Protein AF-A0A367M0U6-F1 (afdb_monomer_lite)

Structure (mmCIF, N/CA/C/O backbone):
data_AF-A0A367M0U6-F1
#
_entry.id   AF-A0A367M0U6-F1
#
loop_
_atom_site.group_PDB
_atom_site.id
_atom_site.type_symbol
_atom_site.label_atom_id
_atom_site.label_alt_id
_atom_site.label_comp_id
_atom_site.label_asym_id
_atom_site.label_entity_id
_atom_site.label_seq_id
_atom_site.pdbx_PDB_ins_code
_atom_site.Cartn_x
_atom_site.Cartn_y
_atom_site.Cartn_z
_atom_site.occupancy
_atom_site.B_iso_or_equiv
_atom_site.auth_seq_id
_atom_site.auth_comp_id
_atom_site.auth_asym_id
_atom_site.auth_atom_id
_atom_site.pdbx_PDB_model_num
ATOM 1 N N . LEU A 1 1 ? -11.836 6.343 -0.608 1.00 80.12 1 LEU A N 1
ATOM 2 C CA . LEU A 1 1 ? -11.224 7.678 -0.402 1.00 80.12 1 LEU A CA 1
ATOM 3 C C . LEU A 1 1 ? -10.067 7.794 -1.376 1.00 80.12 1 LEU A C 1
ATOM 5 O O . LEU A 1 1 ? -9.239 6.898 -1.371 1.00 80.12 1 LEU A O 1
ATOM 9 N N . THR A 1 2 ? -10.002 8.856 -2.175 1.00 78.88 2 THR A N 1
ATOM 10 C CA . THR A 1 2 ? -8.833 9.136 -3.022 1.00 78.88 2 THR A CA 1
ATOM 11 C C . THR A 1 2 ? -8.035 10.260 -2.378 1.00 78.88 2 THR A C 1
ATOM 13 O O . THR A 1 2 ? -8.605 11.296 -2.038 1.00 78.88 2 THR A O 1
ATOM 16 N N . LEU A 1 3 ? -6.738 10.048 -2.164 1.00 77.19 3 LEU A N 1
ATOM 17 C CA . LEU A 1 3 ? -5.858 11.044 -1.553 1.00 77.19 3 LEU A CA 1
ATOM 18 C C . LEU A 1 3 ? -5.283 11.968 -2.630 1.00 77.19 3 LEU A C 1
ATOM 20 O O . LEU A 1 3 ? -4.861 11.506 -3.688 1.00 77.19 3 LEU A O 1
ATOM 24 N N . ALA A 1 4 ? -5.250 13.271 -2.353 1.00 71.94 4 ALA A N 1
ATOM 25 C CA . ALA A 1 4 ? -4.574 14.235 -3.216 1.00 71.94 4 ALA A CA 1
ATOM 26 C C . ALA A 1 4 ? -3.046 14.047 -3.169 1.00 71.94 4 ALA A C 1
ATOM 28 O O . ALA A 1 4 ? -2.492 13.545 -2.186 1.00 71.94 4 ALA A O 1
ATOM 29 N N . GLN A 1 5 ? -2.353 14.492 -4.218 1.00 54.16 5 GLN A N 1
ATOM 30 C CA . GLN A 1 5 ? -0.891 14.463 -4.284 1.00 54.16 5 GLN A CA 1
ATOM 31 C C . GLN A 1 5 ? -0.285 15.235 -3.094 1.00 54.16 5 GLN A C 1
ATOM 33 O O . GLN A 1 5 ? -0.668 16.371 -2.826 1.00 54.16 5 GLN A O 1
ATOM 38 N N . GLY A 1 6 ? 0.618 14.595 -2.339 1.00 60.50 6 GLY A N 1
ATOM 39 C CA . GLY A 1 6 ? 1.203 15.139 -1.101 1.00 60.50 6 GLY A CA 1
ATOM 40 C C . GLY A 1 6 ? 0.463 14.773 0.197 1.00 60.50 6 GLY A C 1
ATOM 41 O O . GLY A 1 6 ? 1.012 14.959 1.283 1.00 60.50 6 GLY A O 1
ATOM 42 N N . ALA A 1 7 ? -0.739 14.189 0.116 1.00 63.25 7 ALA A N 1
ATOM 43 C CA . ALA A 1 7 ? -1.471 13.656 1.273 1.00 63.25 7 ALA A CA 1
ATOM 44 C C . ALA A 1 7 ? -1.202 12.159 1.531 1.00 63.25 7 ALA A C 1
ATOM 46 O O . ALA A 1 7 ? -1.729 11.593 2.482 1.00 63.25 7 ALA A O 1
ATOM 47 N N . ASN A 1 8 ? -0.362 11.525 0.710 1.00 70.00 8 ASN A N 1
ATOM 48 C CA . ASN A 1 8 ? 0.095 10.139 0.857 1.00 70.00 8 ASN A CA 1
ATOM 49 C C . ASN A 1 8 ? 1.238 9.968 1.879 1.00 70.00 8 ASN A C 1
ATOM 51 O O . ASN A 1 8 ? 1.698 8.853 2.108 1.00 70.00 8 ASN A O 1
ATOM 55 N N . GLY A 1 9 ? 1.713 11.056 2.494 1.00 76.56 9 GLY A N 1
ATOM 56 C CA . GLY A 1 9 ? 2.756 10.992 3.515 1.00 76.56 9 GLY A CA 1
ATOM 57 C C . GLY A 1 9 ? 2.322 10.180 4.740 1.00 76.56 9 GLY A C 1
ATOM 58 O O . GLY A 1 9 ? 1.144 10.153 5.099 1.00 76.56 9 GLY A O 1
ATOM 59 N N . ALA A 1 10 ? 3.287 9.541 5.409 1.00 76.44 10 ALA A N 1
ATOM 60 C CA . ALA A 1 10 ? 3.043 8.588 6.496 1.00 76.44 10 ALA A CA 1
ATOM 61 C C . ALA A 1 10 ? 2.227 9.150 7.675 1.00 76.44 10 ALA A C 1
ATOM 63 O O . ALA A 1 10 ? 1.663 8.372 8.430 1.00 76.44 10 ALA A O 1
ATOM 64 N N . LYS A 1 11 ? 2.150 10.476 7.847 1.00 82.06 11 LYS A N 1
ATOM 65 C CA . LYS A 1 11 ? 1.339 11.137 8.889 1.00 82.06 11 LYS A CA 1
ATOM 66 C C . LYS A 1 11 ? 0.023 11.706 8.357 1.00 82.06 11 LYS A C 1
ATOM 68 O O . LYS A 1 11 ? -0.912 11.922 9.121 1.00 82.06 11 LYS A O 1
ATOM 73 N N . GLN A 1 12 ? -0.036 11.978 7.059 1.00 83.69 12 GLN A N 1
ATOM 74 C CA . GLN A 1 12 ? -1.129 12.664 6.386 1.00 83.69 12 GLN A CA 1
ATOM 75 C C . GLN A 1 12 ? -2.195 11.677 5.914 1.00 83.69 12 GLN A C 1
ATOM 77 O O . GLN A 1 12 ? -3.384 11.928 6.115 1.00 83.69 12 GLN A O 1
ATOM 82 N N . TRP A 1 13 ? -1.786 10.536 5.353 1.00 85.44 13 TRP A N 1
ATOM 83 C CA . TRP A 1 13 ? -2.733 9.538 4.865 1.00 85.44 13 TRP A CA 1
ATOM 84 C C . TRP A 1 13 ? -3.561 8.909 6.000 1.00 85.44 13 TRP A C 1
ATOM 86 O O . TRP A 1 13 ? -4.778 8.800 5.816 1.00 85.44 13 TRP A O 1
ATOM 96 N N . PRO A 1 14 ? -2.997 8.574 7.190 1.00 90.62 14 PRO A N 1
ATOM 97 C CA . PRO A 1 14 ? -3.795 7.998 8.271 1.00 90.62 14 PRO A CA 1
ATOM 98 C C . PRO A 1 14 ? -4.797 9.010 8.822 1.00 90.62 14 PRO A C 1
ATOM 100 O O . PRO A 1 14 ? -5.935 8.651 9.112 1.00 90.62 14 PRO A O 1
ATOM 103 N N . LEU A 1 15 ? -4.400 10.286 8.909 1.00 89.81 15 LEU A N 1
ATOM 104 C CA . LEU A 1 15 ? -5.288 11.373 9.315 1.00 89.81 15 LEU A CA 1
ATOM 105 C C . LEU A 1 15 ? -6.465 11.519 8.343 1.00 89.81 15 LEU A C 1
ATOM 107 O O . LEU A 1 15 ? -7.614 11.560 8.781 1.00 89.81 15 LEU A O 1
ATOM 111 N N . ALA A 1 16 ? -6.193 11.574 7.038 1.00 90.88 16 ALA A N 1
ATOM 112 C CA . ALA A 1 16 ? -7.226 11.727 6.017 1.00 90.88 16 ALA A CA 1
ATOM 113 C C . ALA A 1 16 ? -8.194 10.531 5.996 1.00 90.88 16 ALA A C 1
ATOM 115 O O . ALA A 1 16 ? -9.411 10.719 5.923 1.00 90.88 16 ALA A O 1
ATOM 116 N N . LEU A 1 17 ? -7.668 9.306 6.120 1.00 92.00 17 LEU A N 1
ATOM 117 C CA . LEU A 1 17 ? -8.486 8.102 6.250 1.00 92.00 17 LEU A CA 1
ATOM 118 C C . LEU A 1 17 ? -9.376 8.173 7.494 1.00 92.00 17 LEU A C 1
ATOM 120 O O . LEU A 1 17 ? -10.584 7.963 7.394 1.00 92.00 17 LEU A O 1
ATOM 124 N N . ALA A 1 18 ? -8.796 8.503 8.648 1.00 94.94 18 ALA A N 1
ATOM 125 C CA . ALA A 1 18 ? -9.512 8.561 9.914 1.00 94.94 18 ALA A CA 1
ATOM 126 C C . ALA A 1 18 ? -10.632 9.607 9.902 1.00 94.94 18 ALA A C 1
ATOM 128 O O . ALA A 1 18 ? -11.750 9.321 10.330 1.00 94.94 18 ALA A O 1
ATOM 129 N N . GLN A 1 19 ? -10.371 10.791 9.346 1.00 94.19 19 GLN A N 1
ATOM 130 C CA . GLN A 1 19 ? -11.389 11.825 9.163 1.00 94.19 19 GLN A CA 1
ATOM 131 C C . GLN A 1 19 ? -12.532 11.338 8.273 1.00 94.19 19 GLN A C 1
ATOM 133 O O . GLN A 1 19 ? -13.695 11.518 8.632 1.00 94.19 19 GLN A O 1
ATOM 138 N N . LYS A 1 20 ? -12.220 10.686 7.147 1.00 93.88 20 LYS A N 1
ATOM 139 C CA . LYS A 1 20 ? -13.248 10.195 6.226 1.00 93.88 20 LYS A CA 1
ATOM 140 C C . LYS A 1 20 ? -14.099 9.090 6.850 1.00 93.88 20 LYS A C 1
ATOM 142 O O . LYS A 1 20 ? -15.321 9.148 6.768 1.00 93.88 20 LYS A O 1
ATOM 147 N N . VAL A 1 21 ? -13.471 8.124 7.523 1.00 94.19 21 VAL A N 1
ATOM 148 C CA . VAL A 1 21 ? -14.187 7.051 8.228 1.00 94.19 21 VAL A CA 1
ATOM 149 C C . VAL A 1 21 ? -15.064 7.621 9.341 1.00 94.19 21 VAL A C 1
ATOM 151 O O . VAL A 1 21 ? -16.222 7.235 9.434 1.00 94.19 21 VAL A O 1
ATOM 154 N N . ASN A 1 22 ? -14.569 8.572 10.137 1.00 94.19 22 ASN A N 1
ATOM 155 C CA . ASN A 1 22 ? -15.349 9.177 11.224 1.00 94.19 22 ASN A CA 1
ATOM 156 C C . ASN A 1 22 ? -16.542 10.009 10.737 1.00 94.19 22 ASN A C 1
ATOM 158 O O . ASN A 1 22 ? -17.491 10.186 11.495 1.00 94.19 22 ASN A O 1
ATOM 162 N N . GLN A 1 23 ? -16.482 10.541 9.514 1.00 93.81 23 GLN A N 1
ATOM 163 C CA . GLN A 1 23 ? -17.585 11.278 8.893 1.00 93.81 23 GLN A CA 1
ATOM 164 C C . GLN A 1 23 ? -18.650 10.346 8.307 1.00 93.81 23 GLN A C 1
ATOM 166 O O . GLN A 1 23 ? -19.838 10.630 8.430 1.00 93.81 23 GLN A O 1
ATOM 171 N N . ASP A 1 24 ? -18.228 9.252 7.670 1.00 93.62 24 ASP A N 1
ATOM 172 C CA . ASP A 1 24 ? -19.126 8.396 6.890 1.00 93.62 24 ASP A CA 1
ATOM 173 C C . ASP A 1 24 ? -19.654 7.186 7.683 1.00 93.62 24 ASP A C 1
ATOM 175 O O . ASP A 1 24 ? -20.721 6.656 7.372 1.00 93.62 24 ASP A O 1
ATOM 179 N N . SER A 1 25 ? -18.906 6.708 8.683 1.00 91.00 25 SER A N 1
ATOM 180 C CA . SER A 1 25 ? -19.221 5.487 9.428 1.00 91.00 25 SER A CA 1
ATOM 181 C C . SER A 1 25 ? -19.930 5.777 10.744 1.00 91.00 25 SER A C 1
ATOM 183 O O . SER A 1 25 ? -19.504 6.609 11.542 1.00 91.00 25 SER A O 1
ATOM 185 N N . THR A 1 26 ? -20.973 4.998 11.025 1.00 90.44 26 THR A N 1
ATOM 186 C CA . THR A 1 26 ? -21.636 4.950 12.336 1.00 90.44 26 THR A CA 1
ATOM 187 C C . THR A 1 26 ? -21.161 3.776 13.200 1.00 90.44 26 THR A C 1
ATOM 189 O O . THR A 1 26 ? -21.527 3.694 14.371 1.00 90.44 26 THR A O 1
ATOM 192 N N . LEU A 1 27 ? -20.346 2.866 12.648 1.00 90.00 27 LEU A N 1
ATOM 193 C CA . LEU A 1 27 ? -19.930 1.615 13.301 1.00 90.00 27 LEU A CA 1
ATOM 194 C C . LEU A 1 27 ? -18.545 1.699 13.945 1.00 90.00 27 LEU A C 1
ATOM 196 O O . LEU A 1 27 ? -18.293 1.067 14.976 1.00 90.00 27 LEU A O 1
ATOM 200 N N . VAL A 1 28 ? -17.646 2.458 13.321 1.00 93.06 28 VAL A N 1
ATOM 201 C CA . VAL A 1 28 ? -16.242 2.557 13.721 1.00 93.06 28 VAL A CA 1
ATOM 202 C C . VAL A 1 28 ? -15.788 4.000 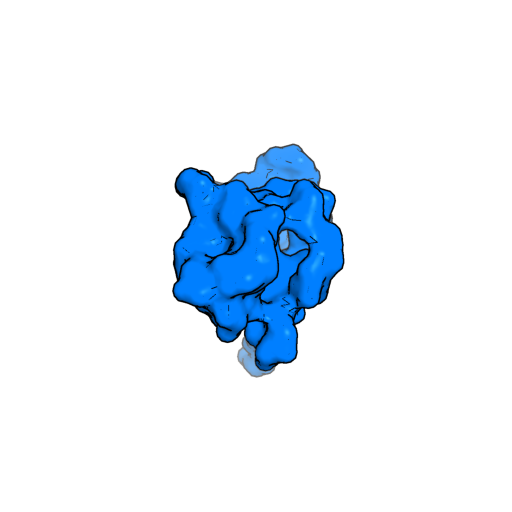13.762 1.00 93.06 28 VAL A C 1
ATOM 204 O O . VAL A 1 28 ? -16.248 4.829 12.979 1.00 93.06 28 VAL A O 1
ATOM 207 N N . ASN A 1 29 ? -14.830 4.270 14.641 1.00 95.19 29 ASN A N 1
ATOM 208 C CA . ASN A 1 29 ? -14.079 5.510 14.640 1.00 95.19 29 ASN A CA 1
ATOM 209 C C . ASN A 1 29 ? -12.582 5.235 14.667 1.00 95.19 29 ASN A C 1
ATOM 211 O O . ASN A 1 29 ? -12.134 4.263 15.267 1.00 95.19 29 ASN A O 1
ATOM 215 N N . ILE A 1 30 ? -11.814 6.103 14.021 1.00 96.06 30 ILE A N 1
ATOM 216 C CA . ILE A 1 30 ? -10.363 6.016 13.934 1.00 96.06 30 ILE A CA 1
ATOM 217 C C . ILE A 1 30 ? -9.754 7.272 14.556 1.00 96.06 30 ILE A C 1
ATOM 219 O O . ILE A 1 30 ? -10.195 8.387 14.260 1.00 96.06 30 ILE A O 1
ATOM 223 N N . GLY A 1 31 ? -8.759 7.106 15.423 1.00 96.44 31 GLY A N 1
ATOM 224 C CA . GLY A 1 31 ? -8.090 8.222 16.091 1.00 96.44 31 GLY A CA 1
ATOM 225 C C . GLY A 1 31 ? -7.312 7.804 17.333 1.00 96.44 31 GLY A C 1
ATOM 226 O O . GLY A 1 31 ? -7.082 6.618 17.550 1.00 96.44 31 GLY A O 1
ATOM 227 N N . VAL A 1 32 ? -6.935 8.782 18.153 1.00 97.06 32 VAL A N 1
ATOM 228 C CA . VAL A 1 32 ? -6.467 8.569 19.530 1.00 97.06 32 VAL A CA 1
ATOM 229 C C . VAL A 1 32 ? -7.665 8.720 20.465 1.00 97.06 32 VAL A C 1
ATOM 231 O O . VAL A 1 32 ? -8.413 9.695 20.354 1.00 97.06 32 VAL A O 1
ATOM 234 N N . LEU A 1 33 ? -7.857 7.748 21.357 1.00 95.50 33 LEU A N 1
ATOM 235 C CA . LEU A 1 33 ? -8.893 7.776 22.387 1.00 95.50 33 LEU A CA 1
ATOM 236 C C . LEU A 1 33 ? -8.429 8.622 23.577 1.00 95.50 33 LEU A C 1
ATOM 238 O O . LEU A 1 33 ? -7.367 8.360 24.145 1.00 95.50 33 LEU A O 1
ATOM 242 N N . ASP A 1 34 ? -9.221 9.615 23.966 1.00 93.81 34 ASP A N 1
ATOM 243 C CA . ASP A 1 34 ? -8.970 10.392 25.178 1.00 93.81 34 ASP A CA 1
ATOM 244 C C . ASP A 1 34 ? -9.599 9.757 26.433 1.00 93.81 34 ASP A C 1
ATOM 246 O O . ASP A 1 34 ? -10.326 8.762 26.379 1.00 93.81 34 ASP A O 1
ATOM 250 N N . ALA A 1 35 ? -9.325 10.353 27.596 1.00 93.56 35 ALA A N 1
ATOM 251 C CA . ALA A 1 35 ? -9.843 9.880 28.881 1.00 93.56 35 ALA A CA 1
ATOM 252 C C . ALA A 1 35 ? -11.378 9.964 29.004 1.00 93.56 35 ALA A C 1
ATOM 254 O O . ALA A 1 35 ? -11.957 9.333 29.889 1.00 93.56 35 ALA A O 1
ATOM 255 N N . TYR A 1 36 ? -12.034 10.737 28.138 1.00 91.31 36 TYR A N 1
ATOM 256 C CA . TYR A 1 36 ? -13.481 10.937 28.114 1.00 91.31 36 TYR A CA 1
ATOM 257 C C . TYR A 1 36 ? -14.174 10.050 27.072 1.00 91.31 36 TYR A C 1
ATOM 259 O O . TYR A 1 36 ? -15.395 10.114 26.919 1.00 91.31 36 TYR A O 1
ATOM 267 N N . GLY A 1 37 ? -13.418 9.195 26.378 1.00 88.50 37 GLY A N 1
ATOM 268 C CA . GLY A 1 37 ? -13.934 8.276 25.372 1.00 88.50 37 GLY A CA 1
ATOM 269 C C . GLY A 1 37 ? -14.121 8.904 23.989 1.00 88.50 37 GLY A C 1
ATOM 270 O O . GLY A 1 37 ? -14.705 8.265 23.110 1.00 88.50 37 GLY A O 1
ATOM 271 N N . ALA A 1 38 ? -13.651 10.134 23.767 1.00 91.44 38 ALA A N 1
ATOM 272 C CA . ALA A 1 38 ? -13.675 10.748 22.449 1.00 91.44 38 ALA A CA 1
ATOM 273 C C . ALA A 1 3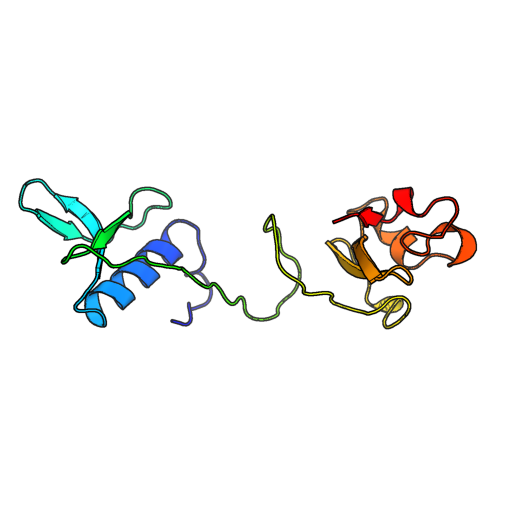8 ? -12.503 10.232 21.604 1.00 91.44 38 ALA A C 1
ATOM 275 O O . ALA A 1 38 ? -11.364 10.158 22.060 1.00 91.44 38 ALA A O 1
ATOM 276 N N . VAL A 1 39 ? -12.787 9.885 20.348 1.00 95.44 39 VAL A N 1
ATOM 277 C CA . VAL A 1 39 ? -11.788 9.414 19.381 1.00 95.44 39 VAL A CA 1
ATOM 278 C C . VAL A 1 39 ? -11.494 10.543 18.401 1.00 95.44 39 VAL A C 1
ATOM 280 O O . VAL A 1 39 ? -12.355 10.899 17.594 1.00 95.44 39 VAL A O 1
ATOM 283 N N . SER A 1 40 ? -10.283 11.096 18.463 1.00 95.81 40 SER A N 1
ATOM 284 C CA . SER A 1 40 ? -9.870 12.228 17.624 1.00 95.81 40 SER A CA 1
ATOM 285 C C . SER A 1 40 ? -8.759 11.827 16.646 1.00 95.81 40 SER A C 1
ATOM 287 O O . SER A 1 40 ? -7.713 11.350 17.089 1.00 95.81 40 SER A O 1
ATOM 289 N N . PRO A 1 41 ? -8.938 12.018 15.325 1.00 96.88 41 PRO A N 1
ATOM 290 C CA . PRO A 1 41 ? -7.879 11.800 14.339 1.00 96.88 41 PRO A CA 1
ATOM 291 C C . PRO A 1 41 ? -6.666 12.708 14.567 1.00 96.88 41 PRO A C 1
ATOM 293 O O . PRO A 1 41 ? -6.828 13.916 14.746 1.00 96.88 41 PRO A O 1
ATOM 296 N N . VAL A 1 42 ? -5.451 12.159 14.479 1.00 92.69 42 VAL A N 1
ATOM 297 C CA . VAL A 1 42 ? -4.196 12.929 14.599 1.00 92.69 42 VAL A CA 1
ATOM 298 C C . VAL A 1 42 ? -3.269 12.722 13.397 1.00 92.69 42 VAL A C 1
ATOM 300 O O . VAL A 1 42 ? -3.295 11.676 12.749 1.00 92.69 42 VAL A O 1
ATOM 303 N N . ALA A 1 43 ? -2.422 13.713 13.096 1.00 89.81 43 ALA A N 1
ATOM 304 C CA . ALA 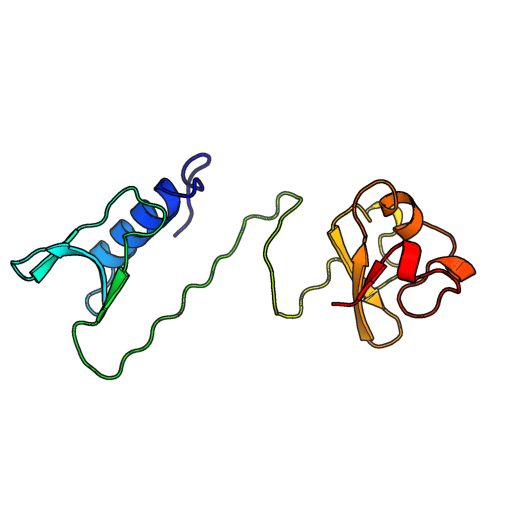A 1 43 ? -1.390 13.634 12.054 1.00 89.81 43 ALA A CA 1
ATOM 305 C C . ALA A 1 43 ? -0.188 12.783 12.516 1.00 89.81 43 ALA A C 1
ATOM 307 O O . ALA A 1 43 ? 0.908 13.299 12.748 1.00 89.81 43 ALA A O 1
ATOM 308 N N . SER A 1 44 ? -0.399 11.479 12.677 1.00 82.81 44 SER A N 1
ATOM 309 C CA . SER A 1 44 ? 0.607 10.526 13.148 1.00 82.81 44 SER A CA 1
ATOM 310 C C . SER A 1 44 ? 0.639 9.281 12.273 1.00 82.81 44 SER A C 1
ATOM 312 O O . SER A 1 44 ? -0.389 8.845 11.756 1.00 82.81 44 SER A O 1
ATOM 314 N N . SER A 1 45 ? 1.831 8.703 12.134 1.00 84.81 45 SER A N 1
ATOM 315 C CA . SER A 1 45 ? 2.054 7.455 11.405 1.00 84.81 45 SER A CA 1
ATOM 316 C C . SER A 1 45 ? 1.727 6.204 12.213 1.00 84.81 45 SER A C 1
ATOM 318 O O . SER A 1 45 ? 1.748 5.117 11.645 1.00 84.81 45 SER A O 1
ATOM 320 N N . GLN A 1 46 ? 1.486 6.329 13.524 1.00 87.12 46 GLN A N 1
ATOM 321 C CA . GLN A 1 46 ? 1.344 5.170 14.416 1.00 87.12 46 GLN A CA 1
ATOM 322 C C . GLN A 1 46 ? 0.268 5.321 15.500 1.00 87.12 46 GLN A C 1
ATOM 324 O O . GLN A 1 46 ? -0.186 4.311 16.026 1.00 87.12 46 GLN A O 1
ATOM 329 N N . ASP A 1 47 ? -0.173 6.541 15.820 1.00 91.44 47 ASP A N 1
ATOM 330 C CA . ASP A 1 47 ? -1.030 6.743 17.002 1.00 91.44 47 ASP A CA 1
ATOM 331 C C . ASP A 1 47 ? -2.526 6.510 16.736 1.00 91.44 47 ASP A C 1
ATOM 333 O O . ASP A 1 47 ? -3.293 6.294 17.670 1.00 91.44 47 ASP A O 1
ATOM 337 N N . ASN A 1 48 ? -2.967 6.547 15.474 1.00 93.88 48 ASN A N 1
ATOM 338 C CA . ASN A 1 48 ? -4.374 6.328 15.142 1.00 93.88 48 ASN A CA 1
ATOM 339 C C . ASN A 1 48 ? -4.731 4.836 15.245 1.00 93.88 48 ASN A C 1
ATOM 341 O O . ASN A 1 48 ? -4.159 4.006 14.539 1.00 93.88 48 ASN A O 1
ATOM 345 N N . GLN A 1 49 ? -5.733 4.512 16.058 1.00 95.19 49 GLN A N 1
ATOM 346 C CA . GLN A 1 49 ? -6.283 3.163 16.206 1.00 95.19 49 GLN A CA 1
ATOM 347 C C . GLN A 1 49 ? -7.742 3.108 15.751 1.00 95.19 49 GLN A C 1
ATOM 349 O O . GLN A 1 49 ? -8.426 4.129 15.725 1.00 95.19 49 GLN A O 1
ATOM 354 N N . VAL A 1 50 ? -8.220 1.911 15.394 1.00 94.56 50 VAL A N 1
ATOM 355 C CA . VAL A 1 50 ? -9.623 1.667 15.024 1.00 94.56 50 VAL A CA 1
ATOM 356 C C . VAL A 1 50 ? -10.403 1.188 16.246 1.00 94.56 50 VAL A C 1
ATOM 358 O O . VAL A 1 50 ? -10.064 0.172 16.849 1.00 94.56 50 VAL A O 1
ATOM 361 N N . TYR A 1 51 ? -11.487 1.885 16.566 1.00 93.75 51 TYR A N 1
ATOM 362 C CA . TYR A 1 51 ? -12.402 1.565 17.655 1.00 93.75 51 TYR A CA 1
ATOM 363 C C . TYR A 1 51 ? -13.776 1.194 17.098 1.00 93.75 51 TYR A C 1
ATOM 365 O O . TYR A 1 51 ? -14.364 1.934 16.309 1.00 93.75 51 TYR A O 1
ATOM 373 N N . VAL A 1 52 ? -14.301 0.045 17.524 1.00 91.44 52 VAL A N 1
ATOM 374 C CA . VAL A 1 52 ? -15.650 -0.441 17.197 1.00 91.44 52 VAL A CA 1
ATOM 375 C C . VAL A 1 52 ? -16.631 -0.057 18.302 1.00 91.44 52 VAL A C 1
ATOM 377 O O . VAL A 1 52 ? -16.335 -0.221 19.484 1.00 91.44 52 VAL A O 1
ATOM 380 N N . ARG A 1 53 ? -17.821 0.430 17.931 1.00 80.88 53 ARG A N 1
ATOM 381 C CA . ARG A 1 53 ? -18.870 0.815 18.900 1.00 80.88 53 ARG A CA 1
ATOM 382 C C . ARG A 1 53 ? -19.692 -0.366 19.416 1.00 80.88 53 ARG A C 1
ATOM 384 O O . ARG A 1 53 ? -20.360 -0.251 20.438 1.00 80.88 53 ARG A O 1
ATOM 391 N N . GLN A 1 54 ? -19.647 -1.494 18.712 1.00 82.19 54 GLN A N 1
ATOM 392 C CA . GLN A 1 54 ? -20.362 -2.714 19.059 1.00 82.19 54 GLN A CA 1
ATOM 393 C C . GLN A 1 54 ? -19.447 -3.922 18.841 1.00 82.19 54 GLN A C 1
ATOM 395 O O . GLN A 1 54 ? -18.659 -3.959 17.896 1.00 82.19 54 GLN A O 1
ATOM 400 N N . ALA A 1 55 ? -19.544 -4.915 19.724 1.00 80.81 55 ALA A N 1
ATOM 401 C CA . ALA A 1 55 ? -18.810 -6.165 19.576 1.00 80.81 55 ALA A CA 1
ATOM 402 C C . ALA A 1 55 ? -19.279 -6.950 18.334 1.00 80.81 55 ALA A C 1
ATOM 404 O O . ALA A 1 55 ? -20.436 -6.851 17.930 1.00 80.81 55 ALA A O 1
ATOM 405 N N . GLY A 1 56 ? -18.386 -7.759 17.756 1.00 84.31 56 GLY A N 1
ATOM 406 C CA . GLY A 1 56 ? -18.700 -8.659 16.636 1.00 84.31 56 GLY A CA 1
ATOM 407 C C . GLY A 1 56 ? -18.303 -8.151 15.246 1.00 84.31 56 GLY A C 1
ATOM 408 O O . GLY A 1 56 ? -18.486 -8.873 14.270 1.00 84.31 56 GLY A O 1
ATOM 409 N N . TYR A 1 57 ? -17.720 -6.955 15.145 1.00 83.62 57 TYR A N 1
ATOM 410 C CA . TYR A 1 57 ? -17.196 -6.420 13.888 1.00 83.62 57 TYR A CA 1
ATOM 411 C C . TYR A 1 57 ? -15.675 -6.569 13.800 1.00 83.62 57 TYR A C 1
ATOM 413 O O . TYR A 1 57 ? -14.958 -6.437 14.792 1.00 83.62 57 TYR A O 1
ATOM 421 N N . ARG A 1 58 ? -15.188 -6.807 12.581 1.00 83.50 58 ARG A N 1
ATOM 422 C CA . ARG A 1 58 ? -13.772 -6.740 12.201 1.00 83.50 58 ARG A CA 1
ATOM 423 C C . ARG A 1 58 ? -13.613 -5.709 11.092 1.00 83.50 58 ARG A C 1
ATOM 425 O O . ARG A 1 58 ? -14.549 -5.507 10.321 1.00 83.50 58 ARG A O 1
ATOM 432 N N . PHE A 1 59 ? -12.444 -5.091 11.002 1.00 82.31 59 PHE A N 1
ATOM 433 C CA . PHE A 1 59 ? -12.126 -4.160 9.925 1.00 82.31 59 PHE A CA 1
ATOM 434 C C . PHE A 1 59 ? -11.000 -4.717 9.053 1.00 82.31 59 PHE A C 1
ATOM 436 O O . PHE A 1 59 ? -10.160 -5.487 9.516 1.00 82.31 59 PHE A O 1
ATOM 443 N N . GLN A 1 60 ? -11.006 -4.302 7.794 1.00 83.69 60 GLN A N 1
ATOM 444 C CA . GLN A 1 60 ? -9.937 -4.503 6.826 1.00 83.69 60 GLN A CA 1
ATOM 445 C C . GLN A 1 60 ? -9.720 -3.163 6.122 1.00 83.69 60 GLN A C 1
ATOM 447 O O . GLN A 1 60 ? -10.673 -2.404 5.933 1.00 83.69 60 GLN A O 1
ATOM 452 N N . VAL A 1 61 ? -8.470 -2.852 5.796 1.00 81.19 61 VAL A N 1
ATOM 453 C CA . VAL A 1 61 ? -8.112 -1.647 5.048 1.00 81.19 61 VAL A CA 1
ATOM 454 C C . VAL A 1 61 ? -7.520 -2.095 3.726 1.00 81.19 61 VAL A C 1
ATOM 456 O O . VAL A 1 61 ? -6.426 -2.651 3.702 1.00 81.19 61 VAL A O 1
ATOM 459 N N . ASP A 1 62 ? -8.245 -1.834 2.646 1.00 77.56 62 ASP A N 1
ATOM 460 C CA . ASP A 1 62 ? -7.769 -2.076 1.291 1.00 77.56 62 ASP A CA 1
ATOM 461 C C . ASP A 1 62 ? -7.181 -0.776 0.735 1.00 77.56 62 ASP A C 1
ATOM 463 O O . ASP A 1 62 ? -7.820 0.280 0.772 1.00 77.56 62 ASP A O 1
ATOM 467 N N . ILE A 1 63 ? -5.939 -0.842 0.258 1.00 74.19 63 ILE A N 1
ATOM 468 C CA . ILE A 1 63 ? -5.224 0.301 -0.313 1.00 74.19 63 ILE A CA 1
ATOM 469 C C . ILE A 1 63 ? -5.034 0.036 -1.800 1.00 74.19 63 ILE A C 1
ATOM 471 O O . ILE A 1 63 ? -4.336 -0.897 -2.189 1.00 74.19 63 ILE A O 1
ATOM 475 N N . GLU A 1 64 ? -5.627 0.892 -2.625 1.00 66.75 64 GLU A N 1
ATOM 476 C CA . GLU A 1 64 ? -5.412 0.902 -4.067 1.00 66.75 64 GLU A CA 1
ATOM 477 C C . GLU A 1 64 ? -4.543 2.111 -4.421 1.00 66.75 64 GLU A C 1
ATOM 479 O O . GLU A 1 64 ? -4.936 3.264 -4.222 1.00 66.75 64 GLU A O 1
ATOM 484 N N . LEU A 1 65 ? -3.325 1.849 -4.895 1.00 57.19 65 LEU A N 1
ATOM 485 C CA . LEU A 1 65 ? -2.429 2.892 -5.384 1.00 57.19 65 LEU A CA 1
ATOM 486 C C . LEU A 1 65 ? -2.757 3.193 -6.854 1.00 57.19 65 LEU A C 1
ATOM 488 O O . LEU A 1 65 ? -2.927 2.251 -7.633 1.00 57.19 65 LEU A O 1
ATOM 492 N N . PRO A 1 66 ? -2.815 4.472 -7.271 1.00 49.44 66 PRO A N 1
ATOM 493 C CA . PRO A 1 66 ? -2.850 4.798 -8.689 1.00 49.44 66 PRO A CA 1
ATOM 494 C C . PRO A 1 66 ? -1.579 4.255 -9.351 1.00 49.44 66 PRO A C 1
ATOM 496 O O . PRO A 1 66 ? -0.487 4.368 -8.795 1.00 49.44 66 PRO A O 1
ATOM 499 N N . VAL A 1 67 ? -1.734 3.634 -10.521 1.00 47.22 67 VAL A N 1
ATOM 500 C CA . VAL A 1 67 ? -0.641 3.058 -11.315 1.00 47.22 67 VAL A CA 1
ATOM 501 C C . VAL A 1 67 ? 0.293 4.157 -11.826 1.00 47.22 67 VAL A C 1
ATOM 503 O O . VAL A 1 67 ? 0.188 4.592 -12.964 1.00 47.22 67 VAL A O 1
ATOM 506 N N . GLU A 1 68 ? 1.227 4.584 -10.982 1.00 40.66 68 GLU A N 1
ATOM 507 C CA . GLU A 1 68 ? 2.478 5.224 -11.380 1.00 40.66 68 GLU A CA 1
ATOM 508 C C . GLU A 1 68 ? 3.635 4.526 -10.655 1.00 40.66 68 GLU A C 1
ATOM 510 O O . GLU A 1 68 ? 3.520 4.123 -9.499 1.00 40.66 68 GLU A O 1
ATOM 515 N N . GLY A 1 69 ? 4.703 4.259 -11.405 1.00 39.66 69 GLY A N 1
ATOM 516 C CA . GLY A 1 69 ? 5.624 3.151 -11.169 1.00 39.66 69 GLY A CA 1
ATOM 517 C C . GLY A 1 69 ? 6.381 3.137 -9.834 1.00 39.66 69 GLY A C 1
ATOM 518 O O . GLY A 1 69 ? 6.860 4.161 -9.359 1.00 39.66 69 GLY A O 1
ATOM 519 N N . GLY A 1 70 ? 6.590 1.912 -9.332 1.00 37.25 70 GLY A N 1
ATOM 520 C CA . GLY A 1 70 ? 7.726 1.532 -8.481 1.00 37.25 70 GLY A CA 1
ATOM 521 C C . GLY A 1 70 ? 7.481 1.627 -6.976 1.00 37.25 70 GLY A C 1
ATOM 522 O O . GLY A 1 70 ? 7.756 2.651 -6.360 1.00 37.25 70 GLY A O 1
ATOM 523 N N . GLY A 1 71 ? 6.987 0.538 -6.381 1.00 39.62 71 GLY A N 1
ATOM 524 C CA . GLY A 1 71 ? 6.709 0.440 -4.949 1.00 39.62 71 GLY A CA 1
ATOM 525 C C . GLY A 1 71 ? 7.813 -0.204 -4.111 1.00 39.62 71 GLY A C 1
ATOM 526 O O . GLY A 1 71 ? 8.767 -0.777 -4.625 1.00 39.62 71 GLY A O 1
ATOM 527 N N . GLU A 1 72 ? 7.576 -0.189 -2.802 1.00 39.50 72 GLU A N 1
ATOM 528 C CA . GLU A 1 72 ? 7.931 -1.274 -1.890 1.00 39.50 72 GLU A CA 1
ATOM 529 C C . GLU A 1 72 ? 6.697 -1.517 -1.000 1.00 39.50 72 GLU A C 1
ATOM 531 O O . GLU A 1 72 ? 6.278 -0.623 -0.264 1.00 39.50 72 GLU A O 1
ATOM 536 N N . GLN A 1 73 ? 6.091 -2.706 -1.067 1.00 43.69 73 GLN A N 1
ATOM 537 C CA . GLN A 1 73 ? 5.230 -3.218 0.004 1.00 43.69 73 GLN A CA 1
ATOM 538 C C . GLN A 1 73 ? 5.384 -4.748 0.091 1.00 43.69 73 GLN A C 1
ATOM 540 O O . GLN A 1 73 ? 5.350 -5.415 -0.948 1.00 43.69 73 GLN A O 1
ATOM 545 N N . PRO A 1 74 ? 5.561 -5.322 1.296 1.00 45.12 74 PRO A N 1
ATOM 546 C CA . PRO A 1 74 ? 5.779 -6.750 1.468 1.00 45.12 74 PRO A CA 1
ATOM 547 C C . PRO A 1 74 ? 4.461 -7.530 1.606 1.00 45.12 74 PRO A C 1
ATOM 549 O O . PRO A 1 74 ? 3.610 -7.175 2.415 1.00 45.12 74 PRO A O 1
ATOM 552 N N . GLY A 1 75 ? 4.373 -8.647 0.871 1.00 38.56 75 GLY A N 1
ATOM 553 C CA . GLY A 1 75 ? 3.555 -9.827 1.197 1.00 38.56 75 GLY A CA 1
ATOM 554 C C . GLY A 1 75 ? 2.124 -9.885 0.641 1.00 38.56 75 GLY A C 1
ATOM 555 O O . GLY A 1 75 ? 1.268 -9.181 1.148 1.00 38.56 75 GLY A O 1
ATOM 556 N N . GLY A 1 76 ? 1.900 -10.812 -0.317 1.00 47.59 76 GLY A N 1
ATOM 557 C CA . GLY A 1 76 ? 0.609 -11.409 -0.751 1.00 47.59 76 GLY A CA 1
ATOM 558 C C . GLY A 1 76 ? -0.441 -10.423 -1.282 1.00 47.59 76 GLY A C 1
ATOM 559 O O . GLY A 1 76 ? -0.903 -9.572 -0.553 1.00 47.59 76 GLY A O 1
ATOM 560 N N . ASP A 1 77 ? -0.847 -10.404 -2.555 1.00 44.75 77 ASP A N 1
ATOM 561 C CA . ASP A 1 77 ? -1.532 -11.485 -3.264 1.00 44.75 77 ASP A CA 1
ATOM 562 C C . ASP A 1 77 ? -1.422 -11.311 -4.796 1.00 44.75 77 ASP A C 1
ATOM 564 O O . ASP A 1 77 ? -1.648 -10.237 -5.348 1.00 44.75 77 ASP A O 1
ATOM 568 N N . GLY A 1 78 ? -1.094 -12.397 -5.502 1.00 57.78 78 GLY A N 1
ATOM 569 C CA . GLY A 1 78 ? -1.622 -12.734 -6.834 1.00 57.78 78 GLY A CA 1
ATOM 570 C C . GLY A 1 78 ? -1.297 -11.896 -8.080 1.00 57.78 78 GLY A C 1
ATOM 571 O O . GLY A 1 78 ? -1.467 -12.429 -9.178 1.00 57.78 78 GLY A O 1
ATOM 572 N N . LYS A 1 79 ? -0.831 -10.647 -7.989 1.00 68.50 79 LYS A N 1
ATOM 573 C CA . LYS A 1 79 ? -0.640 -9.821 -9.193 1.00 68.50 79 LYS A CA 1
ATOM 574 C C . LYS A 1 79 ? 0.766 -9.972 -9.779 1.00 68.50 79 LYS A C 1
ATOM 576 O O . LYS A 1 79 ? 1.771 -9.863 -9.073 1.00 68.50 79 LYS A O 1
ATOM 581 N N . VAL A 1 80 ? 0.812 -10.258 -11.076 1.00 74.06 80 VAL A N 1
ATOM 582 C CA . VAL A 1 80 ? 2.007 -10.145 -11.920 1.00 74.06 80 VAL A CA 1
ATOM 583 C C . VAL A 1 80 ? 1.801 -8.963 -12.861 1.00 74.06 80 VAL A C 1
ATOM 585 O O . VAL A 1 80 ? 0.664 -8.649 -13.225 1.00 74.06 80 VAL A O 1
ATOM 588 N N . ASP A 1 81 ? 2.881 -8.288 -13.216 1.00 80.06 81 ASP A N 1
ATOM 589 C CA . ASP A 1 81 ? 2.895 -7.244 -14.235 1.00 80.06 81 ASP A CA 1
ATOM 590 C C . ASP A 1 81 ? 2.820 -7.870 -15.631 1.00 80.06 81 ASP A C 1
ATOM 592 O O . ASP A 1 81 ? 2.117 -7.357 -16.498 1.00 80.06 81 ASP A O 1
ATOM 596 N N . PHE A 1 82 ? 3.480 -9.022 -15.818 1.00 85.31 82 PHE A N 1
ATOM 597 C CA . PHE A 1 82 ? 3.528 -9.755 -17.084 1.00 85.31 82 PHE A CA 1
ATOM 598 C C . PHE A 1 82 ? 3.563 -11.275 -16.874 1.00 85.31 82 PHE A C 1
ATOM 600 O O . PHE A 1 82 ? 4.066 -11.769 -15.864 1.00 85.31 82 PHE A O 1
ATOM 607 N N . ASP A 1 83 ? 3.103 -12.042 -17.859 1.00 87.88 83 ASP A N 1
ATOM 608 C CA . ASP A 1 83 ? 3.494 -13.448 -17.994 1.00 87.88 83 ASP A C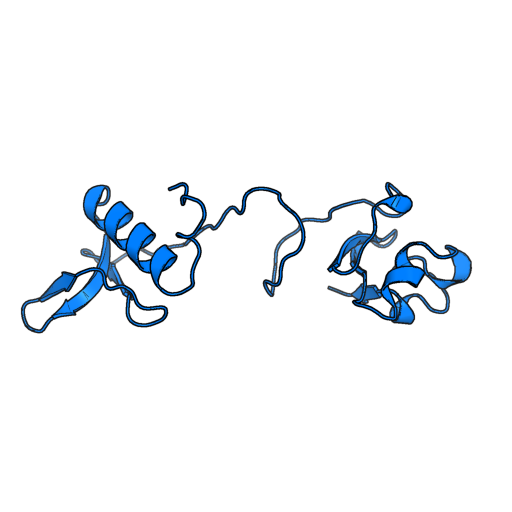A 1
ATOM 609 C C . ASP A 1 83 ? 4.807 -13.498 -18.793 1.00 87.88 83 ASP A C 1
ATOM 611 O O . ASP A 1 83 ? 4.877 -12.978 -19.906 1.00 87.88 83 ASP A O 1
ATOM 615 N N . TYR A 1 84 ? 5.874 -14.085 -18.246 1.00 88.00 84 TYR A N 1
ATOM 616 C CA . TYR A 1 84 ? 7.164 -14.151 -18.943 1.00 88.00 84 TYR A CA 1
ATOM 617 C C . TYR A 1 84 ? 7.051 -15.005 -20.221 1.00 88.00 84 TYR A C 1
ATOM 619 O O . TYR A 1 84 ? 6.468 -16.092 -20.154 1.00 88.00 84 TYR A O 1
ATOM 627 N N . PRO A 1 85 ? 7.627 -14.596 -21.375 1.00 92.38 85 PRO A N 1
ATOM 628 C CA . PRO A 1 85 ? 8.501 -13.435 -21.619 1.00 92.38 85 PRO A CA 1
ATOM 629 C C . PRO A 1 85 ? 7.782 -12.212 -22.234 1.00 92.38 85 PRO A C 1
ATOM 631 O O . PRO A 1 85 ? 8.373 -11.437 -22.990 1.00 92.38 85 PRO A O 1
ATOM 634 N N . GLN A 1 86 ? 6.486 -12.026 -21.990 1.00 88.31 86 GLN A N 1
ATOM 635 C CA . GLN A 1 86 ? 5.765 -10.875 -22.538 1.00 88.31 86 GLN A CA 1
ATOM 636 C C . GLN A 1 86 ? 6.293 -9.571 -21.937 1.00 88.31 86 GLN A C 1
ATOM 638 O O . GLN A 1 86 ? 6.513 -9.486 -20.733 1.00 88.31 86 GLN A O 1
ATOM 643 N N . GLY A 1 87 ? 6.485 -8.546 -22.769 1.00 84.00 87 GLY A N 1
ATOM 644 C CA . GLY A 1 87 ? 6.872 -7.217 -22.290 1.00 84.00 87 GLY A CA 1
ATOM 645 C C . GLY A 1 87 ? 8.321 -7.090 -21.806 1.00 84.00 87 GLY A C 1
ATOM 646 O O . GLY A 1 87 ? 8.608 -6.140 -21.093 1.00 84.00 87 GLY A O 1
ATOM 647 N N . LEU A 1 88 ? 9.249 -7.975 -22.207 1.00 84.75 88 LEU A N 1
ATOM 648 C CA . LEU A 1 88 ? 10.667 -7.961 -21.780 1.00 84.75 88 LEU A CA 1
ATOM 649 C C . LEU A 1 88 ? 11.321 -6.567 -21.743 1.00 84.75 88 LEU A C 1
ATOM 651 O O . LEU A 1 88 ? 12.057 -6.244 -20.817 1.00 84.75 88 LEU A O 1
ATOM 655 N N . GLN A 1 89 ? 11.050 -5.712 -22.733 1.00 82.19 89 GLN A N 1
ATOM 656 C CA . GLN A 1 89 ? 11.633 -4.363 -22.794 1.00 82.19 89 GLN A CA 1
ATOM 657 C C . GLN A 1 89 ? 11.200 -3.460 -21.622 1.00 82.19 89 GLN A C 1
ATOM 659 O O . GLN A 1 89 ? 11.929 -2.537 -21.260 1.00 82.19 89 GLN A O 1
ATOM 664 N N . GLN A 1 90 ? 10.057 -3.761 -21.004 1.00 83.12 90 GLN A N 1
ATOM 665 C CA . GLN A 1 90 ? 9.442 -3.029 -19.895 1.00 83.12 90 GLN A CA 1
ATOM 666 C C . GLN A 1 90 ? 9.867 -3.553 -18.513 1.00 83.12 90 GLN A C 1
ATOM 668 O O . GLN A 1 90 ? 9.397 -3.037 -17.507 1.00 83.12 90 GLN A O 1
ATOM 673 N N . TYR A 1 91 ? 10.704 -4.596 -18.437 1.00 84.81 91 TYR A N 1
ATOM 674 C CA . TYR A 1 91 ? 11.083 -5.190 -17.151 1.00 84.81 91 TYR A CA 1
ATOM 675 C C . TYR A 1 91 ? 12.113 -4.343 -16.426 1.00 84.81 91 TYR A C 1
ATOM 677 O O . TYR A 1 91 ? 13.291 -4.386 -16.756 1.00 84.81 91 TYR A O 1
ATOM 685 N N . ASP A 1 92 ? 11.717 -3.636 -15.390 1.00 85.62 92 ASP A N 1
ATOM 686 C CA . ASP A 1 92 ? 12.657 -2.886 -14.574 1.00 85.62 92 ASP A CA 1
ATOM 687 C C . ASP A 1 92 ? 12.777 -3.514 -13.183 1.00 85.62 92 ASP A C 1
ATOM 689 O O . ASP A 1 92 ? 12.125 -4.510 -12.855 1.00 85.62 92 ASP A O 1
ATOM 693 N N . ALA A 1 93 ? 13.680 -2.970 -12.367 1.00 84.38 93 ALA A N 1
ATOM 694 C CA . ALA A 1 93 ? 13.820 -3.399 -10.982 1.00 84.38 93 ALA A CA 1
ATOM 695 C C . ALA A 1 93 ? 12.446 -3.403 -10.292 1.00 84.38 93 ALA A C 1
ATOM 697 O O . ALA A 1 93 ? 11.720 -2.411 -10.335 1.00 84.38 93 ALA A O 1
ATOM 698 N N . GLY A 1 94 ? 12.093 -4.522 -9.663 1.00 84.12 94 GLY A N 1
ATOM 699 C CA . GLY A 1 94 ? 10.812 -4.694 -8.990 1.00 84.12 94 GLY A CA 1
ATOM 700 C C . GLY A 1 94 ? 9.675 -5.243 -9.857 1.00 84.12 94 GLY A C 1
ATOM 701 O O . GLY A 1 94 ? 8.670 -5.642 -9.271 1.00 84.12 94 GLY A O 1
ATOM 702 N N . THR A 1 95 ? 9.821 -5.342 -11.188 1.00 88.38 95 THR A N 1
ATOM 703 C CA . THR A 1 95 ? 8.816 -5.978 -12.063 1.00 88.38 95 THR A CA 1
ATOM 704 C C . THR A 1 95 ? 8.555 -7.415 -11.630 1.00 88.38 95 THR A C 1
ATOM 706 O O . THR A 1 95 ? 9.492 -8.201 -11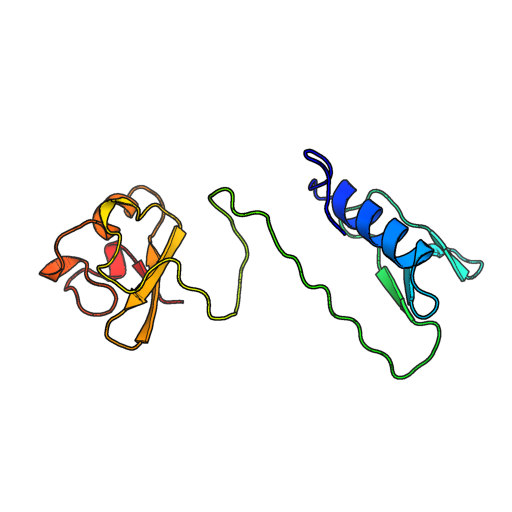.491 1.00 88.38 95 THR A O 1
ATOM 709 N N . VAL A 1 96 ? 7.289 -7.784 -11.458 1.00 89.56 96 VAL A N 1
ATOM 710 C CA . VAL A 1 96 ? 6.878 -9.133 -11.063 1.00 89.56 96 VAL A CA 1
ATOM 711 C C . VAL A 1 96 ? 6.306 -9.870 -12.264 1.00 89.56 96 VAL A C 1
ATOM 713 O O . VAL A 1 96 ? 5.324 -9.433 -12.854 1.00 89.56 96 VAL A O 1
ATOM 716 N N . VAL A 1 97 ? 6.861 -11.029 -12.601 1.00 89.94 97 VAL A N 1
ATOM 717 C CA . VAL A 1 97 ? 6.374 -11.859 -13.709 1.00 89.94 97 VAL A CA 1
ATOM 718 C C . VAL A 1 97 ? 5.886 -13.220 -13.237 1.00 89.94 97 VAL A C 1
ATOM 720 O O . VAL A 1 97 ? 6.345 -13.736 -12.213 1.00 89.94 97 VAL A O 1
ATOM 723 N N . ARG A 1 98 ? 4.974 -13.829 -13.999 1.00 90.62 98 ARG A N 1
ATOM 724 C CA . ARG A 1 98 ? 4.666 -15.257 -13.864 1.00 90.62 98 ARG A CA 1
ATOM 725 C C . ARG A 1 98 ? 5.656 -16.070 -14.696 1.00 90.62 98 ARG A C 1
ATOM 727 O O . ARG A 1 98 ? 5.773 -15.849 -15.900 1.00 90.62 98 ARG A O 1
ATOM 734 N N . GLY A 1 99 ? 6.366 -16.994 -14.054 1.00 87.50 99 GLY A N 1
ATOM 735 C CA . GLY A 1 99 ? 7.239 -17.960 -14.718 1.00 87.50 99 GLY A CA 1
ATOM 736 C C . GLY A 1 99 ? 6.453 -19.093 -15.380 1.00 87.50 99 GLY A C 1
ATOM 737 O O . GLY A 1 99 ? 5.268 -19.295 -15.112 1.00 87.50 99 GLY A O 1
ATOM 738 N N . ALA A 1 100 ? 7.124 -19.880 -16.224 1.00 84.31 100 ALA A N 1
ATOM 739 C CA . ALA A 1 100 ? 6.508 -21.028 -16.900 1.00 84.31 100 ALA A CA 1
ATOM 740 C C . ALA A 1 100 ? 6.042 -22.133 -15.929 1.00 84.31 100 ALA A C 1
ATOM 742 O O . ALA A 1 100 ? 5.205 -22.957 -16.286 1.00 84.31 100 ALA A O 1
ATOM 743 N N . ASP A 1 101 ? 6.570 -22.146 -14.704 1.00 83.50 101 ASP A N 1
ATOM 744 C CA . ASP A 1 101 ? 6.156 -23.036 -13.618 1.00 83.50 101 ASP A CA 1
ATOM 745 C C . ASP A 1 101 ? 4.961 -22.492 -12.809 1.00 83.50 101 ASP A C 1
ATOM 747 O O . ASP A 1 101 ? 4.570 -23.080 -11.801 1.00 83.50 101 ASP A O 1
ATOM 751 N N . GLY A 1 102 ? 4.380 -21.368 -13.241 1.00 81.75 102 GLY A N 1
ATOM 752 C CA . GLY A 1 102 ? 3.247 -20.710 -12.596 1.00 81.75 102 GLY A CA 1
ATOM 753 C C . GLY A 1 102 ? 3.615 -19.892 -11.356 1.00 81.75 102 GLY A C 1
ATOM 754 O O . GLY A 1 102 ? 2.727 -19.264 -10.773 1.00 81.75 102 GLY A O 1
ATOM 755 N N . LYS A 1 103 ? 4.892 -19.861 -10.952 1.00 85.31 103 LYS A N 1
ATOM 756 C CA . LYS A 1 103 ? 5.351 -19.093 -9.787 1.00 85.31 103 LYS A CA 1
ATOM 757 C C . LYS A 1 103 ? 5.628 -17.637 -10.141 1.00 85.31 103 LYS A C 1
ATOM 759 O O . LYS A 1 103 ? 5.678 -17.257 -11.311 1.00 85.31 103 LYS A O 1
ATOM 764 N N . ARG A 1 104 ? 5.785 -16.806 -9.110 1.00 85.69 104 ARG A N 1
ATOM 765 C CA . ARG A 1 104 ? 6.007 -15.363 -9.239 1.00 85.69 104 ARG A CA 1
ATOM 766 C C . ARG A 1 104 ? 7.470 -15.027 -9.008 1.00 85.69 104 ARG A C 1
ATOM 768 O O . ARG A 1 104 ? 8.078 -15.500 -8.053 1.00 85.69 104 ARG A O 1
ATOM 775 N N . TYR A 1 105 ? 8.006 -14.177 -9.868 1.00 90.50 105 TYR A N 1
ATOM 776 C CA . TYR A 1 105 ? 9.408 -13.794 -9.848 1.00 90.50 105 TYR A CA 1
ATOM 777 C C . TYR A 1 105 ? 9.524 -12.287 -9.953 1.00 90.50 105 TYR A C 1
ATOM 779 O O . TYR A 1 105 ? 9.013 -11.697 -10.900 1.00 90.50 105 TYR A O 1
ATOM 787 N N . GLN A 1 106 ? 10.197 -11.671 -8.991 1.00 90.81 106 GLN A N 1
ATOM 788 C CA . GLN A 1 106 ? 10.463 -10.242 -8.997 1.00 90.81 106 GLN A CA 1
ATOM 789 C C . GLN A 1 106 ? 11.856 -9.958 -9.550 1.00 90.81 106 GLN A C 1
ATOM 791 O O . GLN A 1 106 ? 12.837 -10.542 -9.088 1.00 90.81 106 GLN A O 1
ATOM 796 N N . CYS A 1 107 ? 11.944 -9.061 -10.528 1.00 91.31 107 CYS A N 1
ATOM 797 C CA . CYS A 1 107 ? 13.205 -8.598 -11.078 1.00 91.31 107 CYS A CA 1
ATOM 798 C C . CYS A 1 107 ? 14.010 -7.898 -9.982 1.00 91.31 107 CYS A C 1
ATOM 800 O O . CYS A 1 107 ? 13.512 -6.991 -9.306 1.00 91.31 107 CYS A O 1
ATOM 802 N N . LYS A 1 108 ? 15.253 -8.331 -9.782 1.00 86.06 108 LYS A N 1
ATOM 803 C CA . LYS A 1 108 ? 16.119 -7.798 -8.732 1.00 86.06 108 LYS A CA 1
ATOM 804 C C . LYS A 1 108 ? 16.483 -6.331 -8.987 1.00 86.06 108 LYS A C 1
ATOM 806 O O . LYS A 1 108 ? 16.504 -5.892 -10.138 1.00 86.06 108 LYS A O 1
ATOM 811 N N . PRO A 1 109 ? 16.801 -5.564 -7.930 1.00 79.75 109 PRO A N 1
ATOM 812 C CA . PRO A 1 109 ? 17.295 -4.202 -8.080 1.00 79.75 109 PRO A CA 1
ATOM 813 C C . PRO A 1 109 ? 18.656 -4.149 -8.788 1.00 79.75 109 PRO A C 1
ATOM 815 O O . PRO A 1 109 ? 19.340 -5.161 -8.971 1.00 79.75 109 PRO A O 1
ATOM 818 N N . TYR A 1 110 ? 19.058 -2.938 -9.180 1.00 74.25 110 TYR A N 1
ATOM 819 C CA . TYR A 1 110 ? 20.409 -2.667 -9.675 1.00 74.25 110 TYR A CA 1
ATOM 820 C C . TYR A 1 110 ? 21.461 -3.234 -8.696 1.00 74.25 110 TYR A C 1
ATOM 822 O O . TYR A 1 110 ? 21.299 -3.063 -7.484 1.00 74.25 110 TYR A O 1
ATOM 830 N N . PRO A 1 111 ? 22.532 -3.897 -9.178 1.00 82.62 111 PRO A N 1
ATOM 831 C CA . PRO A 1 111 ? 23.007 -3.962 -10.569 1.00 82.62 111 PRO A CA 1
ATOM 832 C C . PRO A 1 111 ? 22.411 -5.084 -11.434 1.00 82.62 111 PRO A C 1
ATOM 834 O O . PRO A 1 111 ? 22.691 -5.144 -12.629 1.00 82.62 111 PRO A O 1
ATOM 837 N N . ASN A 1 112 ? 21.576 -5.954 -10.866 1.00 82.19 112 ASN A N 1
ATOM 838 C CA . ASN A 1 112 ? 21.147 -7.191 -11.524 1.00 82.19 112 ASN A CA 1
ATOM 839 C C . ASN A 1 112 ? 19.898 -7.028 -12.403 1.00 82.19 112 ASN A C 1
ATOM 841 O O . ASN A 1 112 ? 19.567 -7.924 -13.179 1.00 82.19 112 ASN A O 1
ATOM 845 N N . SER A 1 113 ? 19.213 -5.884 -12.315 1.00 78.00 113 SER A N 1
ATOM 846 C CA . SER A 1 113 ? 17.972 -5.604 -13.054 1.00 78.00 113 SER A CA 1
ATOM 847 C C . SER A 1 113 ? 18.111 -5.740 -14.576 1.00 78.00 113 SER A C 1
ATOM 849 O O . SER A 1 113 ? 17.148 -6.079 -15.261 1.00 78.00 113 SER A O 1
ATOM 851 N N . GLY A 1 114 ? 19.317 -5.549 -15.125 1.00 84.75 114 GLY A N 1
ATOM 852 C CA . GLY A 1 114 ? 19.583 -5.740 -16.555 1.00 84.75 114 GLY A CA 1
ATOM 853 C C . GLY A 1 114 ? 19.414 -7.188 -17.029 1.00 84.75 114 GLY A C 1
ATOM 854 O O . GLY A 1 114 ? 19.144 -7.430 -18.204 1.00 84.75 114 GLY A O 1
ATOM 855 N N . TRP A 1 115 ? 19.533 -8.161 -16.126 1.00 90.50 115 TRP A N 1
ATOM 856 C CA . TRP A 1 115 ? 19.476 -9.582 -16.464 1.00 90.50 115 TRP A CA 1
ATOM 857 C C . TRP A 1 115 ? 18.050 -10.109 -16.616 1.00 90.50 115 TRP A C 1
ATOM 859 O O . TRP A 1 115 ? 17.845 -11.113 -17.291 1.00 90.50 115 TRP A O 1
ATOM 869 N N . CYS A 1 116 ? 17.050 -9.400 -16.090 1.00 90.06 116 CYS A N 1
ATOM 870 C CA . CYS A 1 116 ? 15.637 -9.740 -16.279 1.00 90.06 116 CYS A CA 1
ATOM 871 C C . CYS A 1 116 ? 15.219 -9.659 -17.759 1.00 90.06 116 CYS A C 1
ATOM 873 O O . CYS A 1 116 ? 14.323 -10.382 -18.189 1.00 90.06 116 CYS A O 1
ATOM 875 N N . LYS A 1 117 ? 15.913 -8.818 -18.544 1.00 89.44 117 LYS A N 1
ATOM 876 C CA . LYS A 1 117 ? 15.782 -8.691 -20.00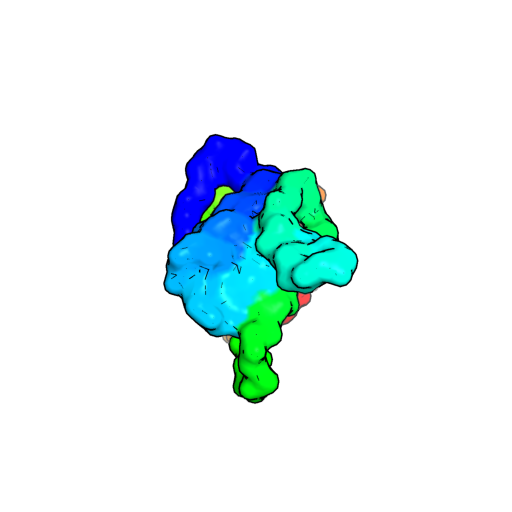9 1.00 89.44 117 LYS A CA 1
ATOM 877 C C . LYS A 1 117 ? 16.761 -9.590 -20.778 1.00 89.44 117 LYS A C 1
ATOM 879 O O . LYS A 1 117 ? 16.878 -9.478 -21.997 1.00 89.44 117 LYS A O 1
ATOM 884 N N . GLY A 1 118 ? 17.537 -10.399 -20.060 1.00 87.25 118 GLY A N 1
ATOM 885 C CA . GLY A 1 118 ? 18.610 -11.213 -20.608 1.00 87.25 118 GLY A CA 1
ATOM 886 C C . GLY A 1 118 ? 18.106 -12.452 -21.344 1.00 87.25 118 GLY A C 1
ATOM 887 O O . GLY A 1 118 ? 16.913 -12.700 -21.476 1.00 87.25 118 GLY A O 1
ATOM 888 N N . TRP A 1 119 ? 19.053 -13.255 -21.821 1.00 89.81 119 TRP A N 1
ATOM 889 C CA . TRP A 1 119 ? 18.766 -14.465 -22.587 1.00 89.81 119 TRP A CA 1
ATOM 890 C C . TRP A 1 119 ? 18.043 -15.520 -21.744 1.00 89.81 119 TRP A C 1
ATOM 892 O O . TRP A 1 119 ? 18.539 -15.904 -20.682 1.00 89.81 119 TRP A O 1
ATOM 902 N N . ASP A 1 120 ? 16.947 -16.071 -22.272 1.00 91.12 120 ASP A N 1
ATOM 903 C CA . ASP A 1 120 ? 16.109 -17.085 -21.618 1.00 91.12 120 ASP A CA 1
ATOM 904 C C . ASP A 1 120 ? 16.903 -18.280 -21.072 1.00 91.12 120 ASP A C 1
ATOM 906 O O . ASP A 1 120 ? 16.625 -18.769 -19.977 1.00 91.12 120 ASP A O 1
ATOM 910 N N . LEU A 1 121 ? 17.927 -18.739 -21.804 1.00 92.12 121 LEU A N 1
ATOM 911 C CA . LEU A 1 121 ? 18.763 -19.873 -21.390 1.00 92.12 121 LEU A CA 1
ATOM 912 C C . LEU A 1 121 ? 19.407 -19.654 -20.011 1.00 92.12 121 LEU A C 1
ATOM 914 O O . LEU A 1 121 ? 19.555 -20.598 -19.233 1.00 92.12 121 LEU A O 1
ATOM 918 N N . TYR A 1 122 ? 19.776 -18.411 -19.708 1.00 92.12 122 TYR A N 1
ATOM 919 C CA . TYR A 1 122 ? 20.444 -18.043 -18.466 1.00 92.12 122 TYR A CA 1
ATOM 920 C C . TYR A 1 122 ? 19.472 -17.456 -17.454 1.00 92.12 122 TYR A C 1
ATOM 922 O O . TYR A 1 122 ? 19.520 -17.842 -16.291 1.00 92.12 122 TYR A O 1
ATOM 930 N N . TYR A 1 123 ? 18.569 -16.578 -17.881 1.00 94.62 123 TYR A N 1
ATOM 931 C CA . TYR A 1 123 ? 17.825 -15.718 -16.967 1.00 94.62 123 TYR A CA 1
ATOM 932 C C . TYR A 1 123 ? 16.314 -15.930 -16.992 1.00 94.62 123 TYR A C 1
ATOM 934 O O . TYR A 1 123 ? 15.611 -15.184 -16.322 1.00 94.62 123 TYR A O 1
ATOM 942 N N . ALA A 1 124 ? 15.781 -16.938 -17.692 1.00 94.38 124 ALA A N 1
ATOM 943 C CA . ALA A 1 124 ? 14.350 -17.225 -17.599 1.00 94.38 124 ALA A CA 1
ATOM 944 C C . ALA A 1 124 ? 13.954 -17.574 -16.146 1.00 94.38 124 ALA A C 1
ATOM 946 O O . ALA A 1 124 ? 14.578 -18.456 -15.545 1.00 94.38 124 ALA A O 1
ATOM 947 N N . PRO A 1 125 ? 12.917 -16.942 -15.573 1.00 93.50 125 PRO A N 1
ATOM 948 C CA . PRO A 1 125 ? 12.509 -17.157 -14.187 1.00 93.50 125 PRO A CA 1
ATOM 949 C C . PRO A 1 125 ? 12.190 -18.634 -13.914 1.00 93.50 125 PRO A C 1
ATOM 951 O O . PRO A 1 125 ? 11.427 -19.264 -14.647 1.00 93.50 125 PRO A O 1
ATOM 954 N N . GLY A 1 126 ? 12.822 -19.204 -12.883 1.00 89.69 126 GLY A N 1
ATOM 955 C CA . GLY A 1 126 ? 12.622 -20.597 -12.463 1.00 89.69 126 GLY A CA 1
ATOM 956 C C . GLY A 1 126 ? 13.238 -21.674 -13.364 1.00 89.69 126 GLY A C 1
ATOM 957 O O . GLY A 1 126 ? 13.180 -22.850 -13.008 1.00 89.69 126 GLY A O 1
ATOM 958 N N . LYS A 1 127 ? 13.840 -21.305 -14.504 1.00 92.31 127 LYS A N 1
ATOM 959 C CA . LYS A 1 127 ? 14.357 -22.258 -15.506 1.00 92.31 127 LYS A CA 1
ATOM 960 C C . LYS A 1 127 ? 15.795 -21.989 -15.945 1.00 92.31 127 LYS A C 1
ATOM 962 O O . LYS A 1 127 ? 16.536 -22.938 -16.184 1.00 92.31 127 LYS A O 1
ATOM 967 N N . GLY A 1 128 ? 16.174 -20.724 -16.105 1.00 92.44 128 GLY A N 1
ATOM 968 C CA . GLY A 1 128 ? 17.481 -20.341 -16.630 1.00 92.44 128 GLY A CA 1
ATOM 969 C C . GLY A 1 128 ? 18.624 -20.745 -15.698 1.00 92.44 128 GLY A C 1
ATOM 970 O O . GLY A 1 128 ? 18.470 -20.736 -14.483 1.00 92.44 128 GLY A O 1
ATOM 971 N N . MET A 1 129 ? 19.792 -21.082 -16.241 1.00 91.88 129 MET A N 1
ATOM 972 C CA . MET A 1 129 ? 20.923 -21.589 -15.436 1.00 91.88 129 MET A CA 1
ATOM 973 C C . MET A 1 129 ? 21.382 -20.627 -14.328 1.00 91.88 129 MET A C 1
ATOM 975 O O . MET A 1 129 ? 21.926 -21.063 -13.319 1.00 91.88 129 MET A O 1
ATOM 979 N N . ALA A 1 130 ? 21.145 -19.332 -14.524 1.00 92.62 130 ALA A N 1
ATOM 980 C CA . ALA A 1 130 ? 21.479 -18.241 -13.623 1.00 92.62 130 ALA A CA 1
ATOM 981 C C . ALA A 1 130 ? 20.232 -17.399 -13.285 1.00 92.62 130 ALA A C 1
ATOM 983 O O . ALA A 1 130 ? 20.328 -16.203 -13.034 1.00 92.62 130 ALA A O 1
ATOM 984 N N . TRP A 1 131 ? 19.025 -17.982 -13.284 1.00 92.62 131 TRP A N 1
ATOM 985 C CA . TRP A 1 131 ? 17.797 -17.205 -13.056 1.00 92.62 131 TRP A CA 1
ATOM 986 C C . TRP A 1 131 ? 17.809 -16.476 -11.705 1.00 92.62 131 TRP A C 1
ATOM 988 O O . TRP A 1 131 ? 17.277 -15.376 -11.585 1.00 92.62 131 TRP A O 1
ATOM 998 N N . GLN A 1 132 ? 18.455 -17.067 -10.699 1.00 93.19 132 GLN A N 1
ATOM 999 C CA . GLN A 1 132 ? 18.579 -16.514 -9.350 1.00 93.19 132 GLN A CA 1
ATOM 1000 C C . GLN A 1 132 ? 19.379 -15.217 -9.320 1.00 93.19 132 GLN A C 1
ATOM 1002 O O . GLN A 1 132 ? 19.228 -14.429 -8.393 1.00 93.19 132 GLN A O 1
ATOM 1007 N N . ASP A 1 133 ? 20.213 -14.967 -10.320 1.00 91.50 133 ASP A N 1
ATOM 1008 C CA . ASP A 1 133 ? 20.977 -13.735 -10.420 1.00 91.50 133 ASP A CA 1
ATOM 1009 C C . ASP A 1 133 ? 20.073 -12.560 -10.809 1.00 91.50 133 ASP A C 1
ATOM 1011 O O . ASP A 1 133 ? 20.251 -11.457 -10.293 1.00 91.50 133 ASP A O 1
ATOM 1015 N N . ALA A 1 134 ? 19.052 -12.809 -11.636 1.00 92.00 134 ALA A N 1
ATOM 1016 C CA . ALA A 1 134 ? 18.108 -11.810 -12.137 1.00 92.00 134 ALA A CA 1
ATOM 1017 C C . ALA A 1 134 ? 16.831 -11.682 -11.290 1.00 92.00 134 ALA A C 1
ATOM 1019 O O . ALA A 1 134 ? 16.273 -10.592 -11.189 1.00 92.00 134 ALA A O 1
ATOM 1020 N N . TRP A 1 135 ? 16.369 -12.772 -10.670 1.00 92.69 135 TRP A N 1
ATOM 1021 C CA . TRP A 1 135 ? 15.043 -12.833 -10.053 1.00 92.69 135 TRP A CA 1
ATOM 1022 C C . TRP A 1 135 ? 15.067 -13.260 -8.587 1.00 92.69 135 TRP A C 1
ATOM 1024 O O . TRP A 1 135 ? 15.841 -14.125 -8.174 1.00 92.69 135 TRP A O 1
ATOM 1034 N N . THR A 1 136 ? 14.143 -12.699 -7.814 1.00 90.88 136 THR A N 1
ATOM 1035 C CA . THR A 1 136 ? 13.750 -13.177 -6.486 1.00 90.88 136 THR A CA 1
ATOM 1036 C C . THR A 1 136 ? 12.442 -13.953 -6.619 1.00 90.88 136 THR A C 1
ATOM 1038 O O . THR A 1 136 ? 11.462 -13.424 -7.139 1.00 90.88 136 THR A O 1
ATOM 1041 N N . LEU A 1 137 ? 12.424 -15.210 -6.171 1.00 87.00 137 LEU A N 1
ATOM 1042 C CA . LEU A 1 137 ? 11.191 -15.997 -6.076 1.00 87.00 137 LEU A CA 1
ATOM 1043 C C . LEU A 1 137 ? 10.325 -15.438 -4.936 1.00 87.00 137 LEU A C 1
ATOM 1045 O O . LEU A 1 137 ? 10.836 -15.274 -3.827 1.00 87.00 137 LEU A O 1
ATOM 1049 N N . LEU A 1 138 ? 9.053 -15.152 -5.229 1.00 80.19 138 LEU A N 1
ATOM 1050 C CA . LEU A 1 138 ? 8.055 -14.662 -4.268 1.00 80.19 138 LEU A CA 1
ATOM 1051 C C . LEU A 1 138 ? 7.150 -15.780 -3.743 1.00 80.19 138 LEU A C 1
ATOM 1053 O O . LEU A 1 138 ? 6.834 -16.706 -4.528 1.00 80.19 138 LEU A O 1
#

pLDDT: mean 82.53, std 14.79, range [37.25, 97.06]

InterPro domains:
  IPR041029 N-acetylglucosamine binding protein A domain 2 [PF18416] (4-64)
  IPR051024 GlcNAc and Chitin Interaction and Degradation [PTHR34823] (7-136)

Radius of gyration: 20.99 Å; chains: 1; bounding box: 45×38×52 Å

Organism: Pseudomonas aeruginosa (NCBI:txid287)

Foldseek 3Di:
DDDDPPCPDLQRVLLVVQVVCCVPDPFKHWAAQDPVRDGHRGSDNPRIDIDGPDPDDDDDDDDDDDPDDDDDDDDDDDDAPEAPPPPLVVQFQQHWYQAPVRFIKGFHHPPQSVCSSPDCCAQRQPHHVPVVSGTDTD

Secondary structure (DSSP, 8-state):
-PPPTT--STTHHHHHHHHHHHHH-SSEEEEEE-TTS-EE--S-SS--EEEESSTT----------S-S-----S-----SEETTTTGGG--TT-EEE-TTS-EEEEPPTTGGGGGGS-HHHHSTTTSTTHHHHEEE-

Sequence (138 aa):
LTLAQGANGAKQWPLALAQKVNQDSTLVNIGVLDAYGAVSPVASSQDNQVYVRQAGYRFQVDIELPVEGGGEQPGGDGKVDFDYPQGLQQYDAGTVVRGADGKRYQCKPYPNSGWCKGWDLYYAPGKGMAWQDAWTLL